Protein AF-A0A1J6W578-F1 (afdb_monomer)

pLDDT: mean 77.99, std 19.89, range [35.59, 97.44]

Organism: NCBI:txid189382

Mean predicted aligned error: 10.28 Å

Nearest PDB structures (foldseek):
  1xjg-assembly1_B  TM=2.292E-01  e=4.365E+00  Thermotoga maritima

Sequence (142 aa):
MALKETLNILNGTEMYKHFKETQFLDSKNMIPFNEAMCYGDTCEVIFSEEFNNIRAKVHHVTPAQYTDITLKPLQPLFSGEFGRIALWFDEDMFCQMNLLTILAWLDLTVVRSHSILWEIAFNLWILIAWRQKGLIPCTKES

Foldseek 3Di:
DPAFAEAEEAAADVRLVVCVVVVVDDNVRYFYQDAQQVDFDDDPDPPPPVNLCRRCVRVVHDSVVSCVRHVVSCVVVVVPSGDHYHYHFDPDPRRVSSVVSVVVNCVVPVVVPDDPPDPPPDVVVVVVVCVVVVVDDDPDDD

Secondary structure (DSSP, 8-state):
---PPEEEEESHHHHHHHHHHTT-S-GGGEEE----TTSS---SSTTSHHHHHHHHHHTTS-HHHHIIIIITTTHHHHH---SEEEEE--SSHHHHHHHHHHHHHHHHHHTTSS------SSHHHHHHHHHHTT-S------

Radius of gyration: 15.99 Å; Cα contacts (8 Å, |Δi|>4): 145; chains: 1; bounding box: 43×40×40 Å

Solvent-accessible surface area (backbone atoms only — not comparable to full-atom values): 8597 Å² total; per-residue (Å²): 130,82,81,58,48,59,40,33,40,26,62,15,61,66,53,45,50,52,34,53,76,68,57,74,53,72,61,91,36,54,28,36,50,58,74,64,66,81,56,71,86,87,61,94,52,78,84,34,73,68,33,44,52,53,50,11,55,64,71,75,45,51,56,67,54,36,39,61,65,32,51,57,52,39,45,70,69,75,69,61,82,52,64,41,79,44,81,48,62,60,90,47,72,60,33,48,41,42,49,51,49,53,52,54,49,42,56,74,64,46,72,80,62,73,88,80,78,81,71,82,78,61,63,72,59,51,53,55,54,37,55,76,66,64,78,58,83,83,79,76,86,128

Structure (mmCIF, N/CA/C/O backbone):
data_AF-A0A1J6W578-F1
#
_entry.id   AF-A0A1J6W578-F1
#
loop_
_atom_site.group_PDB
_atom_site.id
_atom_site.type_symbol
_atom_site.label_atom_id
_atom_site.label_alt_id
_atom_site.label_comp_id
_atom_site.label_asym_id
_atom_site.label_entity_id
_atom_site.label_seq_id
_atom_site.pdbx_PDB_ins_code
_atom_site.Cartn_x
_atom_site.Cartn_y
_atom_site.Cartn_z
_atom_site.occupancy
_atom_site.B_iso_or_equiv
_atom_site.auth_seq_id
_atom_site.auth_comp_id
_atom_site.auth_asym_id
_atom_site.auth_atom_id
_atom_site.pdbx_PDB_model_num
ATOM 1 N N . MET A 1 1 ? -10.272 -15.504 24.339 1.00 40.91 1 MET A N 1
ATOM 2 C CA . MET A 1 1 ? -9.710 -15.250 22.995 1.00 40.91 1 MET A CA 1
ATOM 3 C C . MET A 1 1 ? -9.524 -13.753 22.870 1.00 40.91 1 MET A C 1
ATOM 5 O O . MET A 1 1 ? -10.499 -13.044 23.077 1.00 40.91 1 MET A O 1
ATOM 9 N N . ALA A 1 2 ? -8.304 -13.273 22.625 1.00 50.41 2 ALA A N 1
ATOM 10 C CA . ALA A 1 2 ? -8.115 -11.874 22.253 1.00 50.41 2 ALA A CA 1
ATOM 11 C C . ALA A 1 2 ? -8.881 -11.624 20.944 1.00 50.41 2 ALA A C 1
ATOM 13 O O . ALA A 1 2 ? -8.836 -12.466 20.043 1.00 50.41 2 ALA A O 1
ATOM 14 N N . LEU A 1 3 ? -9.631 -10.524 20.866 1.00 54.12 3 LEU A N 1
ATOM 15 C CA . LEU A 1 3 ? -10.236 -10.081 19.612 1.00 54.12 3 LEU A CA 1
ATOM 16 C C . LEU A 1 3 ? -9.087 -9.852 18.631 1.00 54.12 3 LEU A C 1
ATOM 18 O O . LEU A 1 3 ? -8.228 -9.015 18.886 1.00 54.12 3 LEU A O 1
ATOM 22 N N . LYS A 1 4 ? -9.029 -10.636 17.552 1.00 64.19 4 LYS A N 1
ATOM 23 C CA . LYS A 1 4 ? -8.051 -10.375 16.500 1.00 64.19 4 LYS A CA 1
ATOM 24 C C . LYS A 1 4 ? -8.380 -9.015 15.877 1.00 64.19 4 LYS A C 1
ATOM 26 O O . LYS A 1 4 ? -9.528 -8.776 15.499 1.00 64.19 4 LYS A O 1
ATOM 31 N N . GLU A 1 5 ? -7.387 -8.139 15.804 1.00 81.81 5 GLU A N 1
ATOM 32 C CA . GLU A 1 5 ? -7.575 -6.756 15.369 1.00 81.81 5 GLU A CA 1
ATOM 33 C C . GLU A 1 5 ? -7.994 -6.669 13.889 1.00 81.81 5 GLU A C 1
ATOM 35 O O . GLU A 1 5 ? -7.725 -7.576 13.092 1.00 81.81 5 GLU A O 1
ATOM 40 N N . THR A 1 6 ? -8.727 -5.606 13.536 1.00 86.69 6 THR A N 1
ATOM 41 C CA . THR A 1 6 ? -9.171 -5.338 12.157 1.00 86.69 6 THR A CA 1
ATOM 42 C C . THR A 1 6 ? -8.168 -4.429 11.470 1.00 86.69 6 THR A C 1
ATOM 44 O O . THR A 1 6 ? -7.988 -3.304 11.925 1.00 86.69 6 THR A O 1
ATOM 47 N N . LEU A 1 7 ? -7.578 -4.881 10.364 1.00 90.88 7 LEU A N 1
ATOM 48 C CA . LEU A 1 7 ? -6.712 -4.069 9.512 1.00 90.88 7 LEU A CA 1
ATOM 49 C C . LEU A 1 7 ? -7.558 -3.295 8.491 1.00 90.88 7 LEU A C 1
ATOM 51 O O . LEU A 1 7 ? -8.303 -3.894 7.719 1.00 90.88 7 LEU A O 1
ATOM 55 N N . ASN A 1 8 ? -7.438 -1.972 8.473 1.00 92.38 8 ASN A N 1
ATOM 56 C CA . ASN A 1 8 ? -8.155 -1.079 7.567 1.00 92.38 8 ASN A CA 1
ATOM 57 C C . ASN A 1 8 ? -7.225 -0.658 6.428 1.00 92.38 8 ASN A C 1
ATOM 59 O O . ASN A 1 8 ? -6.251 0.058 6.654 1.00 92.38 8 ASN A O 1
ATOM 63 N N . ILE A 1 9 ? -7.529 -1.087 5.207 1.00 93.94 9 ILE A N 1
ATOM 64 C CA . ILE A 1 9 ? -6.793 -0.705 4.000 1.00 93.94 9 ILE A CA 1
ATOM 65 C C . ILE A 1 9 ? -7.544 0.441 3.335 1.00 93.94 9 ILE A C 1
ATOM 67 O O . ILE A 1 9 ? -8.722 0.292 3.013 1.00 93.94 9 ILE A O 1
ATOM 71 N N . LEU A 1 10 ? -6.869 1.569 3.152 1.00 93.94 10 LEU A N 1
ATOM 72 C CA . LEU A 1 10 ? -7.434 2.802 2.605 1.00 93.94 10 LEU A CA 1
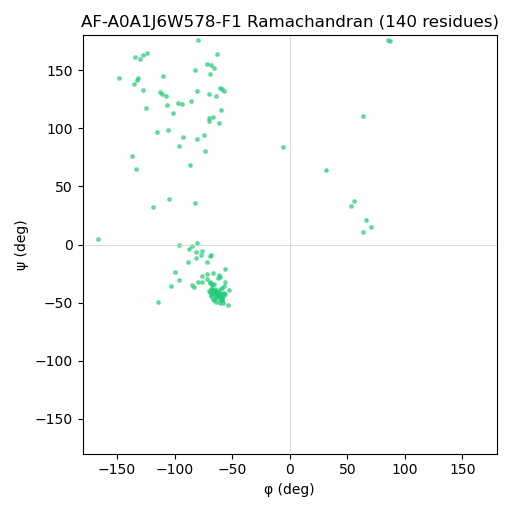ATOM 73 C C . LEU A 1 10 ? -6.873 3.063 1.207 1.00 93.94 10 LEU A C 1
ATOM 75 O O . LEU A 1 10 ? -5.694 2.791 0.969 1.00 93.94 10 LEU A O 1
ATOM 79 N N . ASN A 1 11 ? -7.669 3.628 0.299 1.00 90.12 11 ASN A N 1
ATOM 80 C CA . ASN A 1 11 ? -7.196 3.990 -1.038 1.00 90.12 11 ASN A CA 1
ATOM 81 C C . ASN A 1 11 ? -6.290 5.235 -1.008 1.00 90.12 11 ASN A C 1
ATOM 83 O O . ASN A 1 11 ? -6.705 6.360 -1.285 1.00 90.12 11 ASN A O 1
ATOM 87 N N . GLY A 1 12 ? -5.030 5.019 -0.651 1.00 90.75 12 GLY A N 1
ATOM 88 C CA . GLY A 1 12 ? -3.990 6.033 -0.667 1.00 90.75 12 GLY A CA 1
ATOM 89 C C . GLY A 1 12 ? -3.906 6.915 0.581 1.00 90.75 12 GLY A C 1
ATOM 90 O O . GLY A 1 12 ? -4.669 6.825 1.547 1.00 90.75 12 GLY A O 1
ATOM 91 N N . THR A 1 13 ? -2.894 7.779 0.564 1.00 90.88 13 THR A N 1
ATOM 92 C CA . THR A 1 13 ? -2.476 8.581 1.721 1.00 90.88 13 THR A CA 1
ATOM 93 C C . THR A 1 13 ? -3.450 9.710 2.062 1.00 90.88 13 THR A C 1
ATOM 95 O O . THR A 1 13 ? -3.570 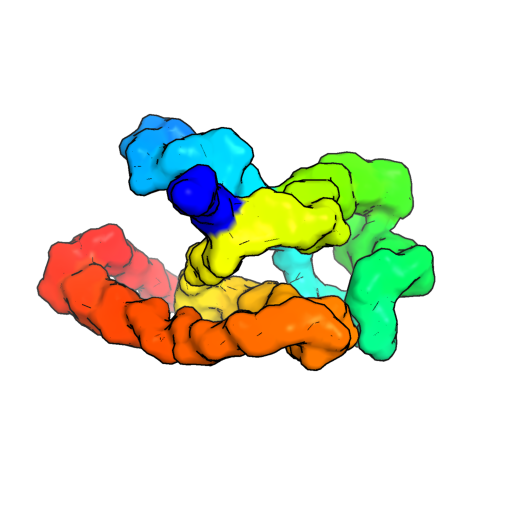10.066 3.233 1.00 90.88 13 THR A O 1
ATOM 98 N N . GLU A 1 14 ? -4.174 10.263 1.088 1.00 91.25 14 GLU A N 1
ATOM 99 C CA . GLU A 1 14 ? -5.127 11.350 1.355 1.00 91.25 14 GLU A CA 1
ATOM 100 C C . GLU A 1 14 ? -6.325 10.865 2.180 1.00 91.25 14 GLU A C 1
ATOM 102 O O . GLU A 1 14 ? -6.667 11.488 3.186 1.00 91.25 14 GLU A O 1
ATOM 107 N N . MET A 1 15 ? -6.880 9.690 1.858 1.00 90.31 15 MET A N 1
ATOM 108 C CA . MET A 1 15 ? -7.923 9.061 2.678 1.00 90.31 15 MET A CA 1
ATOM 109 C C . MET A 1 15 ? -7.410 8.746 4.090 1.00 90.31 15 MET A C 1
ATOM 111 O O . MET A 1 15 ? -8.096 9.009 5.078 1.00 90.31 15 MET A O 1
ATOM 115 N N . TYR A 1 16 ? -6.170 8.256 4.204 1.00 92.94 16 TYR A N 1
ATOM 116 C CA . TYR A 1 16 ? -5.529 8.015 5.499 1.00 92.94 16 TYR A CA 1
ATOM 117 C C . TYR A 1 16 ? -5.422 9.279 6.355 1.00 92.94 16 TYR A C 1
ATOM 119 O O . TYR A 1 16 ? -5.780 9.254 7.535 1.00 92.94 16 TYR A O 1
ATOM 127 N N . LYS A 1 17 ? -4.956 10.393 5.778 1.00 92.38 17 LYS A N 1
ATOM 128 C CA . LYS A 1 17 ? -4.8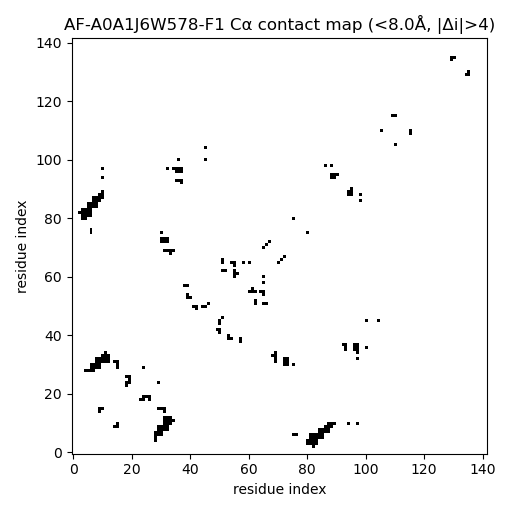83 11.683 6.481 1.00 92.38 17 LYS A CA 1
ATOM 129 C C . LYS A 1 17 ? -6.270 12.128 6.928 1.00 92.38 17 LYS A C 1
ATOM 131 O O . LYS A 1 17 ? -6.446 12.422 8.107 1.00 92.38 17 LYS A O 1
ATOM 136 N N . HIS A 1 18 ? -7.254 12.074 6.032 1.00 91.19 18 HIS A N 1
ATOM 137 C CA . HIS A 1 18 ? -8.623 12.473 6.337 1.00 91.19 18 HIS A CA 1
ATOM 138 C C . HIS A 1 18 ? -9.225 11.667 7.498 1.00 91.19 18 HIS A C 1
ATOM 140 O O . HIS A 1 18 ? -9.764 12.242 8.445 1.00 91.19 18 HIS A O 1
ATOM 146 N N . PHE A 1 19 ? -9.091 10.338 7.487 1.00 91.31 19 PHE A N 1
ATOM 147 C CA . PHE A 1 19 ? -9.617 9.479 8.558 1.00 91.31 19 PHE A CA 1
ATOM 148 C C . PHE A 1 19 ? -8.883 9.687 9.881 1.00 91.31 19 PHE A C 1
ATOM 150 O O . PHE A 1 19 ? -9.494 9.625 10.948 1.00 91.31 19 PHE A O 1
ATOM 157 N N . LYS A 1 20 ? -7.579 9.970 9.821 1.00 90.50 20 LYS A N 1
ATOM 158 C CA . LYS A 1 20 ? -6.774 10.275 11.003 1.00 90.50 20 LYS A CA 1
ATOM 159 C C . LYS A 1 20 ? -7.160 11.618 11.623 1.00 90.50 20 LYS A C 1
ATOM 161 O O . LYS A 1 20 ? -7.294 11.700 12.840 1.00 90.50 20 LYS A O 1
ATOM 166 N N . GLU A 1 21 ? -7.341 12.652 10.808 1.00 92.50 21 GLU A N 1
ATOM 167 C CA . GLU A 1 21 ? -7.722 14.002 11.246 1.00 92.50 21 GLU A CA 1
ATOM 168 C C . GLU A 1 21 ? -9.136 14.040 11.831 1.00 92.50 21 GLU A C 1
ATOM 170 O O . GLU A 1 21 ? -9.367 14.680 12.854 1.00 92.50 21 GLU A O 1
ATOM 175 N N . THR A 1 22 ? -10.069 13.313 11.216 1.00 91.25 22 THR A N 1
ATOM 176 C CA . THR A 1 22 ? -11.464 13.216 11.674 1.00 91.25 22 THR A CA 1
ATOM 177 C C . THR A 1 22 ? -11.667 12.207 12.806 1.00 91.25 22 THR A C 1
ATOM 179 O O . THR A 1 22 ? -12.762 12.129 13.357 1.00 91.25 22 THR A O 1
ATOM 182 N N . GLN A 1 23 ? -10.629 11.436 13.159 1.00 89.12 23 GLN A N 1
ATOM 183 C CA . GLN A 1 23 ? -10.693 10.318 14.109 1.00 89.12 23 GLN A CA 1
ATOM 184 C C . GLN A 1 23 ? -11.784 9.295 13.750 1.00 89.12 23 GLN A C 1
ATOM 186 O O . GLN A 1 23 ? -12.404 8.695 14.627 1.00 89.12 23 GLN A O 1
ATOM 191 N N . PHE A 1 24 ? -12.024 9.104 12.450 1.00 82.38 24 PHE A N 1
ATOM 192 C CA . PHE A 1 24 ? -13.076 8.224 11.948 1.00 82.38 24 PHE A CA 1
ATOM 193 C C . PHE A 1 24 ? -12.818 6.747 12.295 1.00 82.38 24 PHE A C 1
ATOM 195 O O . PHE A 1 24 ? -13.755 6.007 12.588 1.00 82.38 24 PHE A O 1
ATOM 202 N N . LEU A 1 25 ? -11.545 6.332 12.318 1.00 84.19 25 LEU A N 1
ATOM 203 C CA . LEU A 1 25 ? -11.091 4.997 12.724 1.00 84.19 25 LEU A CA 1
ATOM 204 C C . LEU A 1 25 ? -9.890 5.095 13.674 1.00 84.19 25 LEU A C 1
ATOM 206 O O . LEU A 1 25 ? -9.179 6.102 13.703 1.00 84.19 25 LEU A O 1
ATOM 210 N N . ASP A 1 26 ? -9.615 4.013 14.411 1.00 78.19 26 ASP A N 1
ATOM 211 C CA . ASP A 1 26 ? -8.363 3.895 15.161 1.00 78.19 26 ASP A CA 1
ATOM 212 C C . ASP A 1 26 ? -7.175 3.807 14.193 1.00 78.19 26 ASP A C 1
ATOM 214 O O . ASP A 1 26 ? -6.959 2.805 13.506 1.00 78.19 26 ASP A O 1
ATOM 218 N N . SER A 1 27 ? -6.380 4.876 14.173 1.00 74.12 27 SER A N 1
ATOM 219 C CA . SER A 1 27 ? -5.199 5.009 13.320 1.00 74.12 27 SER A CA 1
ATOM 220 C C . SER A 1 27 ? -4.153 3.912 13.472 1.00 74.12 27 SER A C 1
ATOM 222 O O . SER A 1 27 ? -3.370 3.719 12.544 1.00 74.12 27 SER A O 1
ATOM 224 N N . LYS A 1 28 ? -4.137 3.176 14.590 1.00 78.06 28 LYS A N 1
ATOM 225 C CA . LYS A 1 28 ? -3.175 2.084 14.801 1.00 78.06 28 LYS A CA 1
ATOM 226 C C . LYS A 1 28 ? -3.298 0.978 13.759 1.00 78.06 28 LYS A C 1
ATOM 228 O O . LYS A 1 28 ? -2.295 0.359 13.427 1.00 78.06 28 LYS A O 1
ATOM 233 N N . ASN A 1 29 ? -4.497 0.795 13.209 1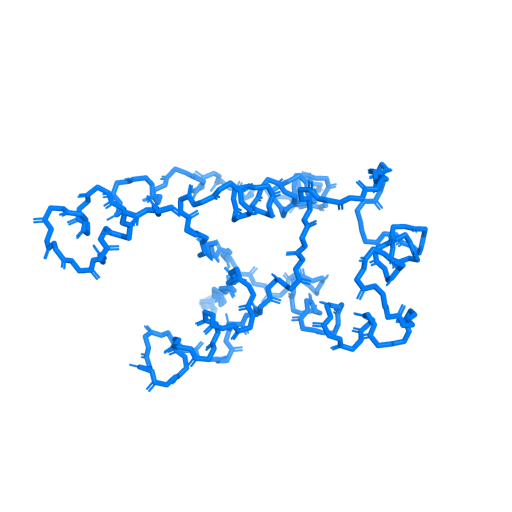.00 85.69 29 ASN A N 1
ATOM 234 C CA . ASN A 1 29 ? -4.799 -0.285 12.282 1.00 85.69 29 ASN A CA 1
ATOM 235 C C . ASN A 1 29 ? -5.226 0.229 10.908 1.00 85.69 29 ASN A C 1
ATOM 237 O O . ASN A 1 29 ? -6.068 -0.389 10.262 1.00 85.69 29 ASN A O 1
ATOM 241 N N . MET A 1 30 ? -4.688 1.369 10.469 1.00 92.56 30 MET A N 1
ATOM 242 C CA . MET A 1 30 ? -4.933 1.918 9.136 1.00 92.56 30 MET A CA 1
ATOM 243 C C . MET A 1 30 ? -3.660 1.880 8.296 1.00 92.56 30 MET A C 1
ATOM 245 O O . MET A 1 30 ? -2.616 2.358 8.736 1.00 92.56 30 MET A O 1
ATOM 249 N N . ILE A 1 31 ? -3.761 1.375 7.069 1.00 94.56 31 ILE A N 1
ATOM 250 C CA . ILE A 1 31 ? -2.670 1.394 6.094 1.00 94.56 31 ILE A CA 1
ATOM 251 C C . ILE A 1 31 ? -3.149 2.010 4.773 1.00 94.56 31 ILE A C 1
ATOM 253 O O . ILE A 1 31 ? -4.220 1.646 4.281 1.00 94.56 31 ILE A O 1
ATOM 257 N N . PRO A 1 32 ? -2.392 2.946 4.179 1.00 95.38 32 PRO A N 1
ATOM 258 C CA . PRO A 1 32 ? -2.682 3.443 2.844 1.00 95.38 32 PRO A CA 1
ATOM 259 C C . PRO A 1 32 ? -2.153 2.476 1.777 1.00 95.38 32 PRO A C 1
ATOM 261 O O . PRO A 1 32 ? -0.987 2.080 1.799 1.00 95.38 32 PRO A O 1
ATOM 264 N N . PHE A 1 33 ? -2.990 2.147 0.798 1.00 95.44 33 PHE A N 1
ATOM 265 C CA . PHE A 1 33 ? -2.588 1.483 -0.436 1.00 95.44 33 PHE A CA 1
ATOM 266 C C . PHE A 1 33 ? -2.293 2.537 -1.509 1.00 95.44 33 PHE A C 1
ATOM 268 O O . PHE A 1 33 ? -3.188 3.023 -2.197 1.00 95.44 33 PHE A O 1
ATOM 275 N N . ASN A 1 34 ? -1.026 2.946 -1.595 1.00 92.56 34 ASN A N 1
ATOM 276 C CA . ASN A 1 34 ? -0.548 4.001 -2.492 1.00 92.56 34 ASN A CA 1
ATOM 277 C C . ASN A 1 34 ? -0.200 3.440 -3.878 1.00 92.56 34 ASN A C 1
ATOM 279 O O . ASN A 1 34 ? 0.970 3.381 -4.256 1.00 92.56 34 ASN A O 1
ATOM 283 N N . GLU A 1 35 ? -1.212 3.002 -4.620 1.00 92.12 35 GLU A N 1
ATOM 284 C CA . GLU A 1 35 ? -1.033 2.453 -5.963 1.00 92.12 35 GLU A CA 1
ATOM 285 C C . GLU A 1 35 ? -1.924 3.111 -7.013 1.00 92.12 35 GLU A C 1
ATOM 287 O O . GLU A 1 35 ? -2.912 3.774 -6.705 1.00 92.12 35 GLU A O 1
ATOM 292 N N . ALA A 1 36 ? -1.548 2.908 -8.273 1.00 88.06 36 ALA A N 1
ATOM 293 C CA . ALA A 1 36 ? -2.281 3.375 -9.446 1.00 88.06 36 ALA A CA 1
ATOM 294 C C . ALA A 1 36 ? -2.385 2.241 -10.474 1.00 88.06 36 ALA A C 1
ATOM 296 O O . ALA A 1 36 ? -1.791 2.288 -11.554 1.00 88.06 36 ALA A O 1
ATOM 297 N N . MET A 1 37 ? -3.096 1.172 -10.115 1.00 88.56 37 MET A N 1
ATOM 298 C CA . MET A 1 37 ? -3.105 -0.086 -10.879 1.00 88.56 37 MET A CA 1
ATOM 299 C C . MET A 1 37 ? -3.803 -0.001 -12.241 1.00 88.56 37 MET A C 1
ATOM 301 O O . MET A 1 37 ? -3.682 -0.910 -13.054 1.00 88.56 37 MET A O 1
ATOM 305 N N . CYS A 1 38 ? -4.502 1.097 -12.523 1.00 84.88 38 CYS A N 1
ATOM 306 C CA . CYS A 1 38 ? -5.086 1.374 -13.834 1.00 84.88 38 CYS A CA 1
ATOM 307 C C . CYS A 1 38 ? -4.058 1.840 -14.887 1.00 84.88 38 CYS A C 1
ATOM 309 O O . CYS A 1 38 ? -4.438 2.079 -16.031 1.00 84.88 38 CYS A O 1
ATOM 311 N N . TYR A 1 39 ? -2.795 2.061 -14.505 1.00 86.31 39 TYR A N 1
ATOM 312 C CA . TYR A 1 39 ? -1.759 2.605 -15.381 1.00 86.31 39 TYR A CA 1
ATOM 313 C C . TYR A 1 39 ? -0.468 1.785 -15.298 1.00 86.31 39 TYR A C 1
ATOM 315 O O . TYR A 1 39 ? -0.078 1.331 -14.221 1.00 86.31 39 TYR A O 1
ATOM 323 N N . GLY A 1 40 ? 0.214 1.640 -16.436 1.00 87.19 40 GLY A N 1
ATOM 324 C CA . GLY A 1 40 ? 1.452 0.872 -16.571 1.00 87.19 40 GLY A CA 1
ATOM 325 C C . GLY A 1 40 ? 1.246 -0.615 -16.860 1.00 87.19 40 GLY A C 1
ATOM 326 O O . GLY A 1 40 ? 0.124 -1.116 -16.879 1.00 87.19 40 GLY A O 1
ATOM 327 N N . ASP A 1 41 ? 2.357 -1.310 -17.093 1.00 86.12 41 ASP A N 1
ATOM 328 C CA . ASP A 1 41 ? 2.343 -2.725 -17.458 1.00 86.12 41 ASP A CA 1
ATOM 329 C C . ASP A 1 41 ? 1.898 -3.616 -16.290 1.00 86.12 41 ASP A C 1
ATOM 331 O O . ASP A 1 41 ? 2.178 -3.350 -15.114 1.00 86.12 41 ASP A O 1
ATOM 335 N N . THR A 1 42 ? 1.212 -4.706 -16.631 1.00 80.56 42 THR A N 1
ATOM 336 C CA . THR A 1 42 ? 0.797 -5.745 -15.685 1.00 80.56 42 THR A CA 1
ATOM 337 C C . THR A 1 42 ? 1.933 -6.725 -15.411 1.00 80.56 42 THR A C 1
ATOM 339 O O . THR A 1 42 ? 2.728 -7.026 -16.297 1.00 80.56 42 THR A O 1
ATOM 342 N N . CYS A 1 43 ? 1.958 -7.301 -14.214 1.00 84.75 43 CYS A N 1
ATOM 343 C CA . CYS A 1 43 ? 2.855 -8.394 -13.848 1.00 84.75 43 CYS A CA 1
ATOM 344 C C . CYS A 1 43 ? 2.035 -9.482 -13.145 1.00 84.75 43 CYS A C 1
ATOM 346 O O . CYS A 1 43 ? 1.117 -9.165 -12.387 1.00 84.75 43 CYS A O 1
ATOM 348 N N . GLU A 1 44 ? 2.344 -10.752 -13.415 1.00 83.69 44 GLU A N 1
ATOM 349 C CA . GLU A 1 44 ? 1.570 -11.891 -12.903 1.00 83.69 44 GLU A CA 1
ATOM 350 C C . GLU A 1 44 ? 1.630 -12.004 -11.375 1.00 83.69 44 GLU A C 1
ATOM 352 O O . GLU A 1 44 ? 0.630 -12.324 -10.733 1.00 83.69 44 GLU A O 1
ATOM 357 N N . VAL A 1 45 ? 2.794 -11.729 -10.778 1.00 87.06 45 VAL A N 1
ATOM 358 C CA . VAL A 1 45 ? 3.023 -11.919 -9.341 1.00 87.06 45 VAL A CA 1
ATOM 359 C C . VAL A 1 45 ? 3.049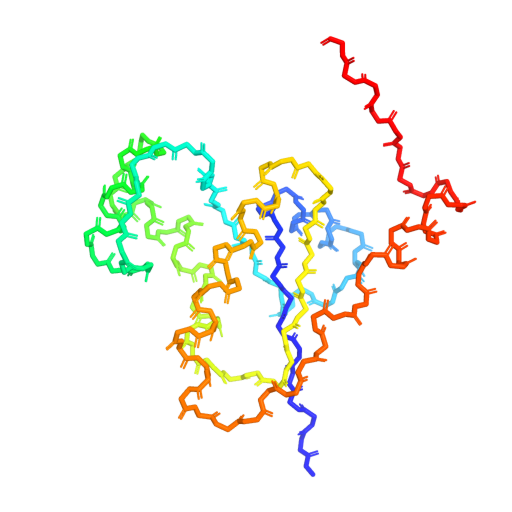 -10.571 -8.627 1.00 87.06 45 VAL A C 1
ATOM 361 O O . VAL A 1 45 ? 4.074 -9.884 -8.591 1.00 87.06 45 VAL A O 1
ATOM 364 N N . ILE A 1 46 ? 1.913 -10.208 -8.028 1.00 90.25 46 ILE A N 1
ATOM 365 C CA . ILE A 1 46 ? 1.732 -8.966 -7.263 1.00 90.25 46 ILE A CA 1
ATOM 366 C C . ILE A 1 46 ? 2.729 -8.913 -6.088 1.00 90.25 46 ILE A C 1
ATOM 368 O O . ILE A 1 46 ? 2.903 -9.893 -5.363 1.00 90.25 46 ILE A O 1
ATOM 372 N N . PHE A 1 47 ? 3.380 -7.759 -5.910 1.00 91.88 47 PHE A N 1
ATOM 373 C CA . PHE A 1 47 ? 4.440 -7.481 -4.921 1.00 91.88 47 PHE A CA 1
ATOM 374 C C . PHE A 1 47 ? 5.749 -8.284 -5.057 1.00 91.88 47 PHE A C 1
ATOM 376 O O . PHE A 1 47 ? 6.609 -8.199 -4.177 1.00 91.88 47 PHE A O 1
ATOM 383 N N . SER A 1 48 ? 5.956 -9.010 -6.161 1.00 91.88 48 SER A N 1
ATOM 384 C CA . SER A 1 48 ? 7.276 -9.562 -6.506 1.00 91.88 48 SER A CA 1
ATOM 385 C C . SER A 1 48 ? 8.318 -8.461 -6.752 1.00 91.88 48 SER A C 1
ATOM 387 O O . SER A 1 48 ? 7.977 -7.302 -6.978 1.00 91.88 48 SER A O 1
ATOM 389 N N . GLU A 1 49 ? 9.608 -8.809 -6.748 1.00 94.31 49 GLU A N 1
ATOM 390 C CA . GLU A 1 49 ? 10.674 -7.856 -7.092 1.00 94.31 49 GLU A CA 1
ATOM 391 C C . GLU A 1 49 ? 10.474 -7.255 -8.494 1.00 94.31 49 GLU A C 1
ATOM 393 O O . GLU A 1 49 ? 10.610 -6.046 -8.680 1.00 94.31 49 GLU A O 1
ATOM 398 N N .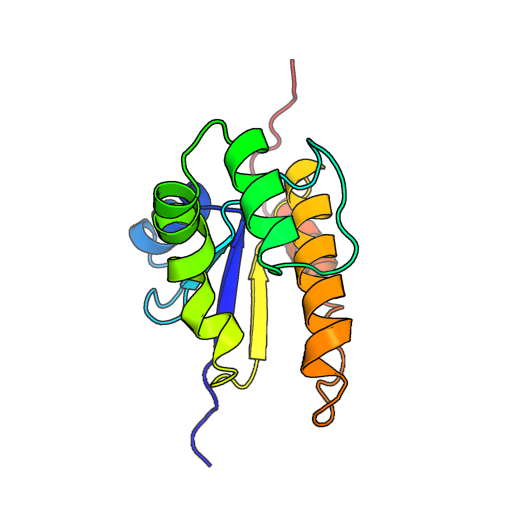 GLU A 1 50 ? 10.083 -8.083 -9.467 1.00 94.19 50 GLU A N 1
ATOM 399 C CA . GLU A 1 50 ? 9.757 -7.638 -10.822 1.00 94.19 50 GLU A CA 1
ATOM 400 C C . GLU A 1 50 ? 8.588 -6.649 -10.821 1.00 94.19 50 GLU A C 1
ATOM 402 O O . GLU A 1 50 ? 8.721 -5.546 -11.357 1.00 94.19 50 GLU A O 1
ATOM 407 N N . PHE A 1 51 ? 7.485 -6.999 -10.150 1.00 94.00 51 PHE A N 1
ATOM 408 C CA . PHE A 1 51 ? 6.337 -6.112 -9.975 1.00 94.00 51 PHE A CA 1
ATOM 409 C C . PHE A 1 51 ? 6.776 -4.772 -9.381 1.00 94.00 51 PHE A C 1
ATOM 411 O O . PHE A 1 51 ? 6.522 -3.725 -9.968 1.00 94.00 51 PHE A O 1
ATOM 418 N N . ASN A 1 52 ? 7.505 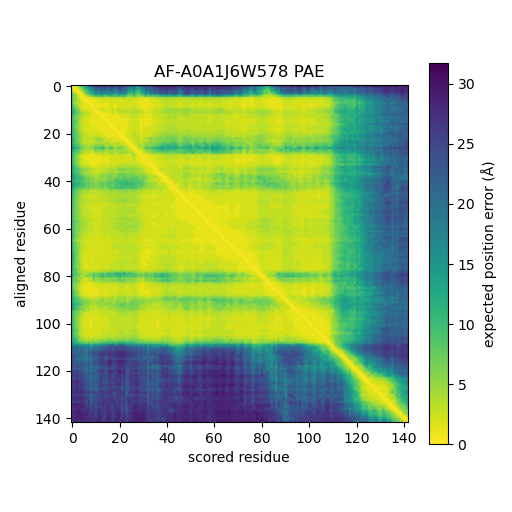-4.789 -8.265 1.00 95.06 52 ASN A N 1
ATOM 419 C CA . ASN A 1 52 ? 7.935 -3.580 -7.562 1.00 95.06 52 ASN A CA 1
ATOM 420 C C . ASN A 1 52 ? 8.823 -2.687 -8.443 1.00 95.06 52 ASN A C 1
ATOM 422 O O . ASN A 1 52 ? 8.680 -1.465 -8.429 1.00 95.06 52 ASN A O 1
ATOM 426 N N . ASN A 1 53 ? 9.696 -3.283 -9.258 1.00 95.19 53 ASN A N 1
ATOM 427 C CA . ASN A 1 53 ? 10.531 -2.549 -10.207 1.00 95.19 53 ASN A CA 1
ATOM 428 C C . ASN A 1 53 ? 9.721 -1.929 -11.355 1.00 95.19 53 ASN A C 1
ATOM 430 O O . ASN A 1 53 ? 10.020 -0.807 -11.773 1.00 95.19 53 ASN A O 1
ATOM 434 N N . ILE A 1 54 ? 8.702 -2.625 -11.867 1.00 94.50 54 ILE A N 1
ATOM 435 C CA . ILE A 1 54 ? 7.772 -2.078 -12.868 1.00 94.50 54 ILE A CA 1
ATOM 436 C C . ILE A 1 54 ? 6.992 -0.911 -12.256 1.00 94.50 54 ILE A C 1
ATOM 438 O O . ILE A 1 54 ? 6.974 0.183 -12.822 1.00 94.50 54 ILE A O 1
ATOM 442 N N . ARG A 1 55 ? 6.410 -1.103 -11.067 1.00 95.50 55 ARG A N 1
ATOM 443 C CA . ARG A 1 55 ? 5.604 -0.080 -10.389 1.00 95.50 55 ARG A CA 1
ATOM 444 C C . ARG A 1 55 ? 6.419 1.157 -10.015 1.00 95.50 55 ARG A C 1
ATOM 446 O O . ARG A 1 55 ? 5.954 2.270 -10.242 1.00 95.50 55 ARG A O 1
ATOM 453 N N . ALA A 1 56 ? 7.658 1.002 -9.549 1.00 96.06 56 ALA A N 1
ATOM 454 C CA . ALA A 1 56 ? 8.545 2.137 -9.281 1.00 96.06 56 ALA A CA 1
ATOM 455 C C . ALA A 1 56 ? 8.742 3.024 -10.527 1.00 96.06 56 ALA A C 1
ATOM 457 O O . ALA A 1 56 ? 8.650 4.249 -10.438 1.00 96.06 56 ALA A O 1
ATOM 458 N N . LYS A 1 57 ? 8.928 2.411 -11.707 1.00 95.38 57 LYS A N 1
ATOM 459 C CA . LYS A 1 57 ? 9.041 3.141 -12.983 1.00 95.38 57 LYS A CA 1
ATOM 460 C C . LYS A 1 57 ? 7.744 3.851 -13.359 1.00 95.38 57 LYS A C 1
ATOM 462 O O . LYS A 1 57 ? 7.805 4.989 -13.814 1.00 95.38 57 LYS A O 1
ATOM 467 N N . VAL A 1 58 ? 6.601 3.195 -13.154 1.00 94.25 58 VAL A N 1
ATOM 468 C CA . VAL A 1 58 ? 5.267 3.764 -13.404 1.00 94.25 58 VAL A CA 1
ATOM 469 C C . VAL A 1 58 ? 5.032 5.024 -12.573 1.00 94.25 58 VAL A C 1
ATOM 471 O O . VAL A 1 58 ? 4.550 6.023 -13.098 1.00 94.25 58 VAL A O 1
ATOM 474 N N . HIS A 1 59 ? 5.435 5.005 -11.304 1.00 93.81 59 HIS A N 1
ATOM 475 C CA . HIS A 1 59 ? 5.335 6.156 -10.402 1.00 93.81 59 HIS A CA 1
ATOM 476 C C . HIS A 1 59 ? 6.462 7.184 -10.590 1.00 93.81 59 HIS A C 1
ATOM 478 O O . HIS A 1 59 ? 6.503 8.181 -9.875 1.00 93.81 59 HIS A O 1
ATOM 484 N N . HIS A 1 60 ? 7.380 6.964 -11.538 1.00 95.69 60 HIS A N 1
ATOM 485 C CA . HIS A 1 60 ? 8.554 7.809 -11.781 1.00 95.69 60 HIS A CA 1
ATOM 486 C C . HIS A 1 60 ? 9.446 8.006 -10.541 1.00 95.69 60 HIS A C 1
ATOM 488 O O . HIS A 1 60 ? 10.020 9.076 -10.329 1.00 95.69 60 HIS A O 1
ATOM 494 N N . VAL A 1 61 ? 9.593 6.955 -9.732 1.00 96.31 61 VAL A N 1
ATOM 495 C CA . VAL A 1 61 ? 10.421 6.940 -8.519 1.00 96.31 61 VAL A CA 1
ATOM 496 C C . VAL A 1 61 ? 11.454 5.815 -8.558 1.00 96.31 61 VAL A C 1
ATOM 498 O O . VAL A 1 61 ? 11.383 4.877 -9.353 1.00 96.31 61 VAL A O 1
ATOM 501 N N . THR A 1 62 ? 12.446 5.889 -7.676 1.00 97.44 62 THR A N 1
ATOM 502 C CA . THR A 1 62 ? 13.389 4.782 -7.473 1.00 97.44 62 THR A CA 1
ATOM 503 C C . THR A 1 62 ? 12.721 3.602 -6.751 1.00 97.44 62 THR A C 1
ATOM 505 O O . THR A 1 62 ? 11.787 3.814 -5.973 1.00 97.44 62 THR A O 1
ATOM 508 N N . PRO A 1 63 ? 13.224 2.361 -6.903 1.00 96.25 63 PRO A N 1
ATOM 509 C CA . PRO A 1 63 ? 12.720 1.213 -6.143 1.00 96.25 63 PRO A CA 1
ATOM 510 C C . PRO A 1 63 ? 12.777 1.403 -4.618 1.00 96.25 63 PRO A C 1
ATOM 512 O O . PRO A 1 63 ? 11.898 0.933 -3.898 1.00 96.25 63 PRO A O 1
ATOM 515 N N . ALA A 1 64 ? 13.778 2.137 -4.116 1.00 97.00 64 ALA A N 1
ATOM 516 C CA . ALA A 1 64 ? 13.890 2.470 -2.696 1.00 97.00 64 ALA A CA 1
ATOM 517 C C . ALA A 1 64 ? 12.757 3.405 -2.239 1.00 97.00 64 ALA A C 1
ATOM 519 O O . ALA A 1 64 ? 12.087 3.123 -1.250 1.00 97.00 64 ALA A O 1
ATOM 520 N N . GLN A 1 65 ? 12.480 4.469 -2.999 1.00 97.25 65 GLN A N 1
ATOM 521 C CA . GLN A 1 65 ? 11.354 5.367 -2.718 1.00 97.25 65 GLN A CA 1
ATOM 522 C C . GLN A 1 65 ? 10.011 4.644 -2.824 1.00 97.25 65 GLN A C 1
ATOM 524 O O . GLN A 1 65 ? 9.152 4.828 -1.969 1.00 97.25 65 GLN A O 1
ATOM 529 N N . TYR A 1 66 ? 9.838 3.790 -3.834 1.00 96.94 66 TYR A N 1
ATOM 530 C CA . TYR A 1 66 ? 8.646 2.956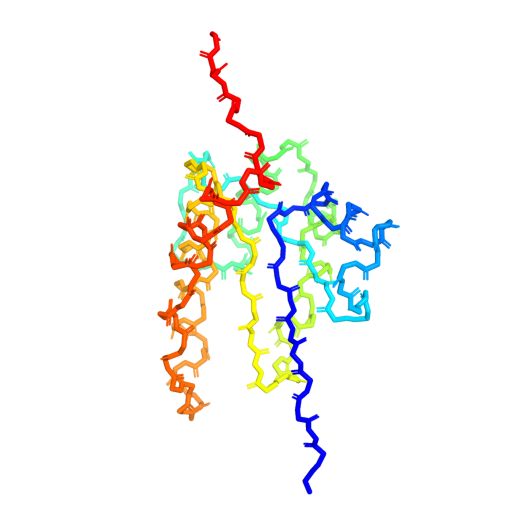 -3.967 1.00 96.94 66 TYR A CA 1
ATOM 531 C C . TYR A 1 66 ? 8.466 2.028 -2.757 1.00 96.94 66 TYR A C 1
ATOM 533 O O . TYR A 1 66 ? 7.375 1.912 -2.200 1.00 96.94 66 TYR A O 1
ATOM 541 N N . THR A 1 67 ? 9.558 1.423 -2.285 1.00 96.06 67 THR A N 1
ATOM 542 C CA . THR A 1 67 ? 9.544 0.616 -1.062 1.00 96.06 67 THR A CA 1
ATOM 543 C C . THR A 1 67 ? 9.082 1.442 0.135 1.00 96.06 67 THR A C 1
ATOM 545 O O . THR A 1 67 ? 8.242 0.982 0.904 1.00 96.06 67 THR A O 1
ATOM 548 N N . ASP A 1 68 ? 9.577 2.669 0.280 1.00 96.00 68 ASP A N 1
ATOM 549 C CA . ASP A 1 68 ? 9.233 3.541 1.403 1.00 96.00 68 ASP A CA 1
ATOM 550 C C . ASP A 1 68 ? 7.784 4.036 1.372 1.00 96.00 68 ASP A C 1
ATOM 552 O O . ASP A 1 68 ? 7.129 4.082 2.414 1.00 96.00 68 ASP A O 1
ATOM 556 N N . ILE A 1 69 ? 7.283 4.393 0.190 1.00 94.12 69 ILE A N 1
ATOM 557 C CA . ILE A 1 69 ? 5.965 5.014 0.007 1.00 94.12 69 ILE A CA 1
ATOM 558 C C . ILE A 1 69 ? 4.850 3.966 -0.073 1.00 94.12 69 ILE A C 1
ATOM 560 O O . ILE A 1 69 ? 3.745 4.216 0.415 1.00 94.12 69 ILE A O 1
ATOM 564 N N . THR A 1 70 ? 5.125 2.805 -0.668 1.00 94.38 70 THR A N 1
ATOM 565 C CA . THR A 1 70 ? 4.102 1.803 -0.994 1.00 94.38 70 THR A CA 1
ATOM 566 C C . THR A 1 70 ? 4.283 0.516 -0.196 1.00 94.38 70 THR A C 1
ATOM 568 O O . THR A 1 70 ? 3.333 0.063 0.431 1.00 94.38 70 THR A O 1
ATOM 571 N N . LEU A 1 71 ? 5.483 -0.071 -0.135 1.00 95.25 71 LEU A N 1
ATOM 572 C CA . LEU A 1 71 ? 5.655 -1.405 0.473 1.00 95.25 71 LEU A CA 1
ATOM 573 C C . LEU A 1 71 ? 5.787 -1.391 2.001 1.00 95.25 71 LEU A C 1
ATOM 575 O O . LEU A 1 71 ? 5.295 -2.301 2.672 1.00 95.25 71 LEU A O 1
ATOM 579 N N . LYS A 1 72 ? 6.455 -0.385 2.574 1.00 95.06 72 LYS A N 1
ATOM 580 C CA . LYS A 1 72 ? 6.608 -0.247 4.031 1.00 95.06 72 LYS A CA 1
ATOM 581 C C . LYS A 1 72 ? 5.264 -0.045 4.741 1.00 95.06 72 LYS A C 1
ATOM 583 O O . LYS A 1 72 ? 5.039 -0.725 5.741 1.00 95.06 72 LYS A O 1
ATOM 588 N N . PRO A 1 73 ? 4.340 0.799 4.245 1.00 94.38 73 PRO A N 1
ATOM 589 C CA . PRO A 1 73 ? 3.009 0.908 4.842 1.00 94.38 73 PRO A CA 1
ATOM 590 C C . PRO A 1 73 ? 2.199 -0.392 4.794 1.00 94.38 73 PRO A C 1
ATOM 592 O O . PRO A 1 73 ? 1.360 -0.606 5.661 1.00 94.38 73 PRO A O 1
ATOM 595 N N . LEU A 1 74 ? 2.466 -1.275 3.826 1.00 93.44 74 LEU A N 1
ATOM 596 C CA . LEU A 1 74 ? 1.768 -2.555 3.671 1.00 93.44 74 LEU A CA 1
ATOM 597 C C . LEU A 1 74 ? 2.352 -3.695 4.519 1.00 93.44 74 LEU A C 1
ATOM 599 O O . LEU A 1 74 ? 1.791 -4.785 4.522 1.00 93.44 74 LEU A O 1
ATOM 603 N N . GLN A 1 75 ? 3.425 -3.481 5.287 1.00 92.00 75 GLN A N 1
ATOM 604 C CA . GLN A 1 75 ? 3.997 -4.538 6.139 1.00 92.00 75 GLN A CA 1
ATOM 605 C C . GLN A 1 75 ? 2.978 -5.218 7.078 1.00 92.00 75 GLN A C 1
ATOM 607 O O . GLN A 1 75 ? 3.026 -6.445 7.178 1.00 92.00 75 GLN A O 1
ATOM 612 N N . PRO A 1 76 ? 2.013 -4.504 7.700 1.00 89.31 76 PRO A N 1
ATOM 613 C CA . PRO A 1 76 ? 0.971 -5.145 8.505 1.00 89.31 76 PRO A CA 1
ATOM 614 C C . PRO A 1 76 ? 0.063 -6.091 7.707 1.00 89.31 76 PRO A C 1
ATOM 616 O O . PRO A 1 76 ? -0.457 -7.052 8.264 1.00 89.31 76 PRO A O 1
ATOM 619 N N . LEU A 1 77 ? -0.125 -5.843 6.405 1.00 89.50 77 LEU A N 1
ATOM 620 C CA . LEU A 1 77 ? -0.866 -6.741 5.517 1.00 89.50 77 LEU A CA 1
ATOM 621 C C . LEU A 1 77 ? -0.082 -8.038 5.273 1.00 89.50 77 LEU A C 1
ATOM 623 O O . LEU A 1 77 ? -0.663 -9.121 5.268 1.00 89.50 77 LEU A O 1
ATOM 627 N N . PHE A 1 78 ? 1.237 -7.930 5.102 1.00 89.00 78 PHE A N 1
ATOM 628 C CA . PHE A 1 78 ? 2.111 -9.069 4.821 1.00 89.00 78 PHE A CA 1
ATOM 629 C C . PHE A 1 78 ? 2.398 -9.941 6.048 1.00 89.00 78 PHE A C 1
ATOM 631 O O . PHE A 1 78 ? 2.643 -11.134 5.886 1.00 89.00 78 PHE A O 1
ATOM 638 N N . SER A 1 79 ? 2.350 -9.384 7.264 1.00 85.00 79 SER A N 1
ATOM 639 C CA . SER A 1 79 ? 2.560 -10.162 8.493 1.00 85.00 79 SER A CA 1
ATOM 640 C C . SER A 1 79 ? 1.393 -11.102 8.820 1.00 85.00 79 SER A C 1
ATOM 642 O O . SER A 1 79 ? 1.595 -12.119 9.480 1.00 85.00 79 SER A O 1
ATOM 644 N N . GLY A 1 80 ? 0.176 -10.794 8.353 1.00 76.06 80 GLY A N 1
ATOM 645 C CA . GLY A 1 80 ? -1.009 -11.631 8.573 1.00 76.06 80 GLY A CA 1
ATOM 646 C C . GLY A 1 80 ? -1.520 -11.646 10.021 1.00 76.06 80 GLY A C 1
ATOM 647 O O . GLY A 1 80 ? -2.319 -12.509 10.387 1.00 76.06 80 GLY A O 1
ATOM 648 N N . GLU A 1 81 ? -1.083 -10.707 10.862 1.00 75.56 81 GLU A N 1
ATOM 649 C CA . GLU A 1 81 ? -1.403 -10.655 12.298 1.00 75.56 81 GLU A CA 1
ATOM 650 C C . GLU A 1 81 ? -2.771 -10.004 12.599 1.00 75.56 81 GLU A C 1
ATOM 652 O O . GLU A 1 81 ? -2.950 -9.317 13.601 1.00 75.56 81 GLU A O 1
ATOM 657 N N . PHE A 1 82 ? -3.772 -10.220 11.743 1.00 79.94 82 PHE A N 1
ATOM 658 C CA . PHE A 1 82 ? -5.111 -9.633 11.869 1.00 79.94 82 PHE A CA 1
ATOM 659 C C . PHE A 1 82 ? -6.214 -10.691 11.748 1.00 79.94 82 PHE A C 1
ATOM 661 O O . PHE A 1 82 ? -6.021 -11.808 11.262 1.00 79.94 82 PHE A O 1
ATOM 668 N N . GLY A 1 83 ? -7.400 -10.363 12.255 1.00 79.25 83 GLY A N 1
ATOM 669 C CA . GLY A 1 83 ? -8.572 -11.250 12.211 1.00 79.25 83 GLY A CA 1
ATOM 670 C C . GLY A 1 83 ? -9.554 -10.917 11.116 1.00 79.25 83 GLY A C 1
ATOM 671 O O . GLY A 1 83 ? -10.340 -11.770 10.713 1.00 79.25 83 GLY A O 1
ATOM 672 N N . ARG A 1 84 ? -9.525 -9.663 10.676 1.00 84.31 84 ARG A N 1
ATOM 673 C CA . ARG A 1 84 ? -10.441 -9.088 9.703 1.00 84.31 84 ARG A CA 1
ATOM 674 C C . ARG A 1 84 ? -9.682 -8.037 8.904 1.00 84.31 84 ARG A C 1
ATOM 676 O O . ARG A 1 84 ? -8.862 -7.313 9.465 1.00 84.31 84 ARG A O 1
ATOM 683 N N . ILE A 1 85 ? -9.990 -7.949 7.617 1.00 88.81 85 ILE A N 1
ATOM 684 C CA . ILE A 1 85 ? -9.565 -6.849 6.754 1.00 88.81 85 ILE A CA 1
ATOM 685 C C . ILE A 1 85 ? -10.813 -6.042 6.405 1.00 88.81 85 ILE A C 1
ATOM 687 O O . ILE A 1 85 ? -11.813 -6.614 5.975 1.00 88.81 85 ILE A O 1
ATOM 691 N N . ALA A 1 86 ? -10.757 -4.730 6.596 1.00 89.88 86 ALA A N 1
ATOM 692 C CA . ALA A 1 86 ? -11.743 -3.783 6.093 1.00 89.88 86 ALA A CA 1
ATOM 693 C C . ALA A 1 86 ? -11.126 -2.997 4.929 1.00 89.88 86 ALA A C 1
ATOM 695 O O . ALA A 1 86 ? -10.029 -2.454 5.056 1.00 89.88 86 ALA A O 1
ATOM 696 N N . LEU A 1 87 ? -11.821 -2.957 3.792 1.00 91.44 87 LEU A N 1
ATOM 697 C CA . LEU A 1 87 ? -11.368 -2.295 2.567 1.00 91.44 87 LEU A CA 1
ATOM 698 C C . LEU A 1 87 ? -12.165 -1.002 2.373 1.00 91.44 87 LEU A C 1
ATOM 700 O O . LEU A 1 87 ? -13.390 -1.051 2.244 1.00 91.44 87 LEU A O 1
ATOM 704 N N . TRP A 1 88 ? -11.472 0.131 2.339 1.00 92.25 88 TRP A N 1
ATOM 705 C CA . TRP A 1 88 ? -12.047 1.466 2.189 1.00 92.25 88 TRP A CA 1
ATOM 706 C C . TRP A 1 88 ? -11.570 2.069 0.865 1.00 92.25 88 TRP A C 1
ATOM 708 O O . TRP A 1 88 ? -10.454 2.577 0.752 1.00 92.25 88 TRP A O 1
ATOM 718 N N . PHE A 1 89 ? -12.415 1.941 -0.154 1.00 89.94 89 PHE A N 1
ATOM 719 C CA . PHE A 1 89 ? -12.166 2.379 -1.525 1.00 89.94 89 PHE A CA 1
ATOM 720 C C . PHE A 1 89 ? -13.421 3.086 -2.033 1.00 89.94 89 PHE A C 1
ATOM 722 O O . PHE A 1 89 ? -14.529 2.608 -1.781 1.00 89.94 89 PHE A O 1
ATOM 729 N N . ASP A 1 90 ? -13.244 4.201 -2.738 1.00 83.56 90 ASP A N 1
ATOM 730 C CA . ASP A 1 90 ? -14.354 4.949 -3.326 1.00 83.56 90 ASP A CA 1
ATOM 731 C C . ASP A 1 90 ? -14.838 4.303 -4.637 1.00 83.56 90 ASP A C 1
ATOM 733 O O . ASP A 1 90 ? -14.301 3.304 -5.121 1.00 83.56 90 ASP A O 1
ATOM 737 N N . GLU A 1 91 ? -15.902 4.858 -5.215 1.00 78.94 91 GLU A N 1
ATOM 738 C CA . GLU A 1 91 ? -16.559 4.323 -6.416 1.00 78.94 91 GLU A CA 1
ATOM 739 C C . GLU A 1 91 ? -15.807 4.623 -7.723 1.00 78.94 91 GLU A C 1
ATOM 741 O O . GLU A 1 91 ? -16.178 4.094 -8.772 1.00 78.94 91 GLU A O 1
ATOM 746 N N . ASP A 1 92 ? -14.768 5.462 -7.690 1.00 81.00 92 ASP A N 1
ATOM 747 C CA . ASP A 1 92 ? -14.038 5.830 -8.901 1.00 81.00 92 ASP A CA 1
ATOM 748 C C . ASP A 1 92 ? -13.240 4.650 -9.492 1.00 81.00 92 ASP A C 1
ATOM 750 O O . ASP A 1 92 ? -12.853 3.695 -8.814 1.00 81.00 92 ASP A O 1
ATOM 754 N N . MET A 1 93 ? -12.990 4.710 -10.801 1.00 79.56 93 MET A N 1
ATOM 755 C CA . MET A 1 93 ? -12.313 3.638 -11.539 1.00 79.56 93 MET A CA 1
ATOM 756 C C . MET A 1 93 ? -10.922 3.309 -10.967 1.00 79.56 93 MET A C 1
ATOM 758 O O . MET A 1 93 ? -10.517 2.144 -10.963 1.00 79.56 93 MET A O 1
ATOM 762 N N . PHE A 1 94 ? -10.192 4.315 -10.481 1.00 83.12 94 PHE A N 1
ATOM 763 C CA . PHE A 1 94 ? -8.851 4.145 -9.922 1.00 83.12 94 PHE A CA 1
ATOM 764 C C . PHE A 1 94 ? -8.908 3.304 -8.639 1.00 83.12 94 PHE A C 1
ATOM 766 O O . PHE A 1 94 ? -8.189 2.308 -8.507 1.00 83.12 94 PHE A O 1
ATOM 773 N N . CYS A 1 95 ? -9.831 3.650 -7.742 1.00 81.94 95 CYS A N 1
ATOM 774 C CA . CYS A 1 95 ? -10.142 2.935 -6.513 1.00 81.94 95 CYS A CA 1
ATOM 775 C C . CYS A 1 95 ? -10.556 1.490 -6.794 1.00 81.94 95 CYS A C 1
ATOM 777 O O . CYS A 1 95 ? -10.066 0.576 -6.132 1.00 81.94 95 CYS A O 1
ATOM 779 N N . GLN A 1 96 ? -11.413 1.259 -7.793 1.00 87.00 96 GLN A N 1
ATOM 780 C CA . GLN A 1 96 ? -11.895 -0.088 -8.114 1.00 87.00 96 GLN A CA 1
ATOM 781 C C . GLN A 1 96 ? -10.768 -1.008 -8.611 1.00 87.00 96 GLN A C 1
ATOM 783 O O . GLN A 1 96 ? -10.694 -2.165 -8.198 1.00 87.00 96 GLN A O 1
ATOM 788 N N . MET A 1 97 ? -9.839 -0.510 -9.433 1.00 89.38 97 MET A N 1
ATOM 789 C CA . MET A 1 97 ? -8.689 -1.310 -9.888 1.00 89.38 97 MET A CA 1
ATOM 790 C C . MET A 1 97 ? -7.717 -1.639 -8.750 1.00 89.38 97 MET A C 1
ATOM 792 O O . MET A 1 97 ? -7.190 -2.754 -8.663 1.00 89.38 97 MET A O 1
ATOM 796 N N . ASN A 1 98 ? -7.508 -0.690 -7.842 1.00 90.69 98 ASN A N 1
ATOM 797 C CA . ASN A 1 98 ? -6.705 -0.905 -6.646 1.00 90.69 98 ASN A CA 1
ATOM 798 C C . ASN A 1 98 ? -7.355 -1.926 -5.695 1.00 90.69 98 ASN A C 1
ATOM 800 O O . ASN A 1 98 ? -6.677 -2.831 -5.204 1.00 90.69 98 ASN A O 1
ATOM 804 N N . LEU A 1 99 ? -8.674 -1.834 -5.502 1.00 90.38 99 LEU A N 1
ATOM 805 C CA . LEU A 1 99 ? -9.461 -2.801 -4.741 1.00 90.38 99 LEU A CA 1
ATOM 806 C C . LEU A 1 99 ? -9.317 -4.211 -5.327 1.00 90.38 99 LEU A C 1
ATOM 808 O O . LEU A 1 99 ? -8.986 -5.146 -4.598 1.00 90.38 99 LEU A O 1
ATOM 812 N N . LEU A 1 100 ? -9.508 -4.365 -6.642 1.00 89.81 100 LEU A N 1
ATOM 813 C CA . LEU A 1 100 ? -9.352 -5.651 -7.329 1.00 89.81 100 LEU A CA 1
ATOM 814 C C . LEU A 1 100 ? -7.944 -6.231 -7.160 1.00 89.81 100 LEU A C 1
ATOM 816 O O . LEU A 1 100 ? -7.802 -7.436 -6.978 1.00 89.81 100 LEU A O 1
ATOM 820 N N . THR A 1 101 ? -6.914 -5.385 -7.164 1.00 90.31 101 THR A N 1
ATOM 821 C CA . THR A 1 101 ? -5.522 -5.817 -6.969 1.00 90.31 101 THR A CA 1
ATOM 822 C C . THR A 1 101 ? -5.304 -6.401 -5.575 1.00 90.31 101 THR A C 1
ATOM 824 O O . THR A 1 101 ? -4.731 -7.483 -5.444 1.00 90.31 101 THR A O 1
ATOM 827 N N . ILE A 1 102 ? -5.800 -5.730 -4.530 1.00 90.94 102 ILE A N 1
ATOM 828 C CA . ILE A 1 102 ? -5.729 -6.248 -3.157 1.00 90.94 102 ILE A CA 1
ATOM 829 C C . ILE A 1 102 ? -6.529 -7.544 -3.024 1.00 90.94 102 ILE A C 1
ATOM 831 O O . ILE A 1 102 ? -6.035 -8.499 -2.429 1.00 90.94 102 ILE A O 1
ATOM 835 N N . LEU A 1 103 ? -7.728 -7.615 -3.606 1.00 89.12 103 LEU A N 1
ATOM 836 C CA . LEU A 1 103 ? -8.548 -8.827 -3.579 1.00 89.12 103 LEU A CA 1
ATOM 837 C C . LEU A 1 103 ? -7.863 -10.007 -4.280 1.00 89.12 103 LEU A C 1
ATOM 839 O O . LEU A 1 103 ? -7.833 -11.099 -3.720 1.00 89.12 103 LEU A O 1
ATOM 843 N N . ALA A 1 104 ? -7.269 -9.789 -5.453 1.00 86.06 104 ALA A N 1
ATOM 844 C CA . ALA A 1 104 ? -6.528 -10.818 -6.179 1.00 86.06 104 ALA A CA 1
ATOM 845 C C . ALA A 1 104 ? -5.300 -11.295 -5.392 1.00 86.06 104 ALA A C 1
ATOM 847 O O . ALA A 1 104 ? -5.037 -12.494 -5.304 1.00 86.06 104 ALA A O 1
ATOM 848 N N . TRP A 1 105 ? -4.564 -10.371 -4.769 1.00 88.19 105 TRP A N 1
ATOM 849 C CA . TRP A 1 105 ? -3.432 -10.738 -3.924 1.00 88.19 105 TRP A CA 1
ATOM 850 C C . TRP A 1 105 ? -3.872 -11.540 -2.691 1.00 88.19 105 TRP A C 1
ATOM 852 O O . TRP A 1 105 ? -3.246 -12.550 -2.363 1.00 88.19 105 TRP A O 1
ATOM 862 N N . LEU A 1 106 ? -4.965 -11.139 -2.031 1.00 85.81 106 LEU A N 1
ATOM 863 C CA . LEU A 1 106 ? -5.539 -11.870 -0.898 1.00 85.81 106 LEU A CA 1
ATOM 864 C C . LEU A 1 106 ? -6.002 -13.271 -1.309 1.00 85.81 106 LEU A C 1
ATOM 866 O O . LEU A 1 106 ? -5.723 -14.228 -0.595 1.00 85.81 106 LEU A O 1
ATOM 870 N N . ASP A 1 107 ? -6.645 -13.421 -2.465 1.00 83.12 107 ASP A N 1
ATOM 871 C CA . ASP A 1 107 ? -7.058 -14.729 -2.982 1.00 83.12 107 ASP A CA 1
ATOM 872 C C . ASP A 1 107 ? -5.851 -15.670 -3.163 1.00 83.12 107 ASP A C 1
ATOM 874 O O . ASP A 1 107 ? -5.843 -16.798 -2.669 1.00 83.12 107 ASP A O 1
ATOM 878 N N . LEU A 1 108 ? -4.760 -15.174 -3.751 1.00 78.00 108 LEU A N 1
ATOM 879 C CA . LEU A 1 108 ? -3.543 -15.962 -3.981 1.00 78.00 108 LEU A CA 1
ATOM 880 C C . LEU A 1 108 ? -2.780 -16.328 -2.695 1.00 78.00 108 LEU A C 1
ATOM 882 O O . LEU A 1 108 ? -2.135 -17.382 -2.636 1.00 78.00 108 LEU A O 1
ATOM 886 N N . THR A 1 109 ? -2.812 -15.462 -1.679 1.00 74.62 109 THR A N 1
ATOM 887 C CA . THR A 1 109 ? -1.961 -15.580 -0.478 1.00 74.62 109 THR A CA 1
ATOM 888 C C . THR A 1 109 ? -2.688 -16.118 0.749 1.00 74.62 109 THR A C 1
ATOM 890 O O . THR A 1 109 ? -2.108 -16.882 1.522 1.00 74.62 109 THR A O 1
ATOM 893 N N . VAL A 1 110 ? -3.960 -15.770 0.924 1.00 61.66 110 VAL A N 1
ATOM 894 C CA . VAL A 1 110 ? -4.736 -16.048 2.138 1.00 61.66 110 VAL A CA 1
ATOM 895 C C . VAL A 1 110 ? -5.581 -17.317 2.004 1.00 61.66 110 VAL A C 1
ATOM 897 O O . VAL A 1 110 ? -5.736 -18.054 2.979 1.00 61.66 110 VAL A O 1
ATOM 900 N N . VAL A 1 111 ? -6.043 -17.671 0.799 1.00 51.84 111 VAL A N 1
ATOM 901 C CA . VAL A 1 111 ? -6.868 -18.880 0.570 1.00 51.84 111 VAL A CA 1
ATOM 902 C C . VAL A 1 111 ? -6.087 -20.189 0.782 1.00 51.84 111 VAL A C 1
ATOM 904 O O . VAL A 1 111 ? -6.677 -21.261 0.903 1.00 51.84 111 VAL A O 1
ATOM 907 N N . ARG A 1 112 ? -4.761 -20.133 0.962 1.00 47.78 112 ARG A N 1
ATOM 908 C CA . ARG A 1 112 ? -3.957 -21.297 1.379 1.00 47.78 112 ARG A CA 1
ATOM 909 C C . ARG A 1 112 ? -3.970 -21.592 2.883 1.00 47.78 112 ARG A C 1
ATOM 911 O O . ARG A 1 112 ? -3.560 -22.686 3.269 1.00 47.78 112 ARG A O 1
ATOM 918 N N . SER A 1 113 ? -4.487 -20.693 3.721 1.00 41.50 113 SER A N 1
ATOM 919 C CA . SER A 1 113 ? -4.417 -20.818 5.182 1.00 41.50 113 SER A CA 1
ATOM 920 C C . SER A 1 113 ? -5.749 -20.449 5.849 1.00 41.50 113 SER A C 1
ATOM 922 O O . SER A 1 113 ? -5.870 -19.406 6.470 1.00 41.50 113 SER A O 1
ATOM 924 N N . HIS A 1 114 ? -6.725 -21.360 5.774 1.00 39.41 114 HIS A N 1
ATOM 925 C CA . HIS A 1 114 ? -7.956 -21.407 6.586 1.00 39.41 114 HIS A CA 1
ATOM 926 C C . HIS A 1 114 ? -8.965 -20.242 6.448 1.00 39.41 114 HIS A C 1
ATOM 928 O O . HIS A 1 114 ? -8.784 -19.153 6.976 1.00 39.41 114 HIS A O 1
ATOM 934 N N . SER A 1 115 ? -10.116 -20.573 5.848 1.00 43.69 115 SER A N 1
ATOM 935 C CA . SER A 1 115 ? -11.460 -20.009 6.069 1.00 43.69 115 SER A CA 1
ATOM 936 C C . SER A 1 115 ? -11.558 -18.529 6.469 1.00 43.69 115 SER A C 1
ATOM 938 O O . SER A 1 115 ? -12.106 -18.206 7.525 1.00 43.69 115 SER A O 1
ATOM 940 N N . ILE A 1 116 ? -11.137 -17.616 5.592 1.00 49.12 116 ILE A N 1
ATOM 941 C CA . ILE A 1 116 ? -11.699 -16.261 5.589 1.00 49.12 116 ILE A CA 1
ATOM 942 C C . ILE A 1 116 ? -13.031 -16.339 4.842 1.00 49.12 116 ILE A C 1
ATOM 944 O O . ILE A 1 116 ? -13.113 -16.297 3.618 1.00 49.12 116 ILE A O 1
ATOM 948 N N . LEU A 1 117 ? -14.088 -16.584 5.618 1.00 40.78 117 LEU A N 1
ATOM 949 C CA . LEU A 1 117 ? -15.468 -16.511 5.160 1.00 40.78 117 LEU A CA 1
ATOM 950 C C . LEU A 1 117 ? -15.752 -15.077 4.693 1.00 40.78 117 LEU A C 1
ATOM 952 O O . LEU A 1 117 ? -15.874 -14.160 5.496 1.00 40.78 117 LEU A O 1
ATOM 956 N N . TRP A 1 118 ? -15.798 -14.930 3.373 1.00 39.03 118 TRP A N 1
ATOM 957 C CA . TRP A 1 118 ? -16.475 -13.926 2.556 1.00 39.03 118 TRP A CA 1
ATOM 958 C C . TRP A 1 118 ? -17.397 -12.931 3.296 1.00 39.03 118 TRP A C 1
ATOM 960 O O . TRP A 1 118 ? -18.615 -13.063 3.267 1.00 39.03 118 TRP A O 1
ATOM 970 N N . GLU A 1 119 ? -16.829 -11.856 3.842 1.00 42.72 119 GLU A N 1
ATOM 971 C CA . GLU A 1 119 ? -17.520 -10.564 4.023 1.00 42.72 119 GLU A CA 1
ATOM 972 C C . GLU A 1 119 ? -17.027 -9.548 2.967 1.00 42.72 119 GLU A C 1
ATOM 974 O O . GLU A 1 119 ? -16.848 -8.367 3.235 1.00 42.72 119 GLU A O 1
ATOM 979 N N . ILE A 1 120 ? -16.807 -9.990 1.720 1.00 43.97 120 ILE A N 1
ATOM 980 C CA . ILE A 1 120 ? -16.644 -9.063 0.576 1.00 43.97 120 ILE A CA 1
ATOM 981 C C . ILE A 1 120 ? -18.002 -8.422 0.209 1.00 43.97 120 ILE A C 1
ATOM 983 O O . ILE A 1 120 ? -18.071 -7.383 -0.444 1.00 43.97 120 ILE A O 1
ATOM 987 N N . ALA A 1 121 ? -19.108 -8.979 0.702 1.00 42.28 121 ALA A N 1
ATOM 988 C CA . ALA A 1 121 ? -20.441 -8.424 0.537 1.00 42.28 121 ALA A CA 1
ATOM 989 C C . ALA A 1 121 ? -20.844 -7.577 1.753 1.00 42.28 121 ALA A C 1
ATOM 991 O O . ALA A 1 121 ? -21.515 -8.110 2.620 1.00 42.28 121 ALA A O 1
ATOM 992 N N . PHE A 1 122 ? -20.478 -6.287 1.827 1.00 39.47 122 PHE A N 1
ATOM 993 C CA . PHE A 1 122 ? -21.317 -5.279 2.524 1.00 39.47 122 PHE A CA 1
ATOM 994 C C . PHE A 1 122 ? -20.979 -3.790 2.275 1.00 39.47 122 PHE A C 1
ATOM 996 O O . PHE A 1 122 ? -21.642 -2.933 2.851 1.00 39.47 122 PHE A O 1
ATOM 1003 N N . ASN A 1 123 ? -20.041 -3.417 1.393 1.00 45.97 123 ASN A N 1
ATOM 1004 C CA . ASN A 1 123 ? -19.759 -1.985 1.158 1.00 45.97 123 ASN A CA 1
ATOM 1005 C C . ASN A 1 123 ? -20.613 -1.316 0.067 1.00 45.97 123 ASN A C 1
ATOM 1007 O O . ASN A 1 123 ? -20.749 -0.096 0.077 1.00 45.97 123 ASN A O 1
ATOM 1011 N N . LEU A 1 124 ? -21.306 -2.076 -0.791 1.00 46.59 124 LEU A N 1
ATOM 1012 C CA . LEU A 1 124 ? -22.237 -1.474 -1.759 1.00 46.59 124 LEU A CA 1
ATOM 1013 C C . LEU A 1 124 ? -23.484 -0.874 -1.077 1.00 46.59 124 LEU A C 1
ATOM 1015 O O . LEU A 1 124 ? -24.022 0.134 -1.524 1.00 46.59 124 LEU A O 1
ATOM 1019 N N . TRP A 1 125 ? -23.943 -1.464 0.034 1.00 40.53 125 TRP A N 1
ATOM 1020 C CA . TRP A 1 125 ? -25.132 -0.980 0.749 1.00 40.53 125 TRP A CA 1
ATOM 1021 C C . TRP A 1 125 ? -24.830 0.233 1.634 1.00 40.53 125 TRP A C 1
ATOM 1023 O O . TRP A 1 125 ? -25.672 1.119 1.768 1.00 40.53 125 TRP A O 1
ATOM 1033 N N . ILE A 1 126 ? -23.615 0.312 2.189 1.00 52.00 126 ILE A N 1
ATOM 1034 C CA . ILE A 1 126 ? -23.134 1.482 2.935 1.00 52.00 126 ILE A CA 1
ATOM 1035 C C . ILE A 1 126 ? -23.035 2.691 2.003 1.00 52.00 126 ILE A C 1
ATOM 1037 O O . ILE A 1 126 ? -23.564 3.742 2.348 1.00 52.00 126 ILE A O 1
ATOM 1041 N N . LEU A 1 127 ? -22.490 2.534 0.794 1.00 47.19 127 LEU A N 1
ATOM 1042 C CA . LEU A 1 127 ? -22.454 3.605 -0.209 1.00 47.19 127 LEU A CA 1
ATOM 1043 C C . LEU A 1 127 ? -23.862 4.080 -0.610 1.00 47.19 127 LEU A C 1
ATOM 1045 O O . LEU A 1 127 ? -24.135 5.281 -0.599 1.00 47.19 127 LEU A O 1
ATOM 1049 N N . ILE A 1 128 ? -24.809 3.160 -0.837 1.00 53.84 128 ILE A N 1
ATOM 1050 C CA . ILE A 1 128 ? -26.220 3.510 -1.096 1.00 53.84 128 ILE A CA 1
ATOM 1051 C C . ILE A 1 128 ? -26.840 4.252 0.102 1.00 53.84 128 ILE A C 1
ATOM 1053 O O . ILE A 1 128 ? -27.515 5.270 -0.077 1.00 53.84 128 ILE A O 1
ATOM 1057 N N . ALA A 1 129 ? -26.597 3.784 1.327 1.00 45.97 129 ALA A N 1
ATOM 1058 C CA . ALA A 1 129 ? -27.119 4.400 2.545 1.00 45.97 129 ALA A CA 1
ATOM 1059 C C . ALA A 1 129 ? -26.501 5.783 2.822 1.00 45.97 129 ALA A C 1
ATOM 1061 O O . ALA A 1 129 ? -27.190 6.684 3.303 1.00 45.97 129 ALA A O 1
ATOM 1062 N N . TRP A 1 130 ? -25.224 5.982 2.499 1.00 51.78 130 TRP A N 1
ATOM 1063 C CA . TRP A 1 130 ? -24.519 7.254 2.672 1.00 51.78 130 TRP A CA 1
ATOM 1064 C C . TRP A 1 130 ? -24.907 8.265 1.590 1.00 51.78 130 TRP A C 1
ATOM 1066 O O . TRP A 1 130 ? -25.050 9.454 1.887 1.00 51.78 130 TRP A O 1
ATOM 1076 N N . ARG A 1 131 ? -25.219 7.789 0.377 1.00 51.38 131 ARG A N 1
ATOM 1077 C CA . ARG A 1 131 ? -25.801 8.592 -0.707 1.00 51.38 131 ARG A CA 1
ATOM 1078 C C . ARG A 1 131 ? -27.217 9.069 -0.382 1.00 51.38 131 ARG A C 1
ATOM 1080 O O . ARG A 1 131 ? -27.532 10.229 -0.624 1.00 51.38 131 ARG A O 1
ATOM 1087 N N . GLN A 1 132 ? -28.048 8.225 0.238 1.00 50.34 132 GLN A N 1
ATOM 1088 C CA . GLN A 1 132 ? -29.374 8.635 0.732 1.00 50.34 132 GLN A CA 1
ATOM 1089 C C . GLN A 1 132 ? -29.299 9.649 1.884 1.00 50.34 132 GLN A C 1
ATOM 1091 O O . GLN A 1 132 ? -30.240 10.413 2.087 1.00 50.34 132 GLN A O 1
ATOM 1096 N N . LYS A 1 133 ? -28.185 9.678 2.626 1.00 53.56 133 LYS A N 1
ATOM 1097 C CA . LYS A 1 133 ? -27.956 10.606 3.745 1.00 53.56 133 LYS A CA 1
ATOM 1098 C C . LYS A 1 133 ? -27.161 11.863 3.374 1.00 53.56 133 LYS A C 1
ATOM 1100 O O . LYS A 1 133 ? -26.949 12.700 4.245 1.00 53.56 133 LYS A O 1
ATOM 1105 N N . GLY A 1 134 ? -26.740 12.017 2.115 1.00 39.53 134 GLY A N 1
ATOM 1106 C CA . GLY A 1 134 ? -26.053 13.221 1.629 1.00 39.53 134 GLY A CA 1
ATOM 1107 C C . GLY A 1 134 ? -24.666 13.464 2.236 1.00 39.53 134 GLY A C 1
ATOM 1108 O O . GLY A 1 134 ? -24.192 14.595 2.224 1.00 39.53 134 GLY A O 1
ATOM 1109 N N . LEU A 1 135 ? -24.022 12.425 2.776 1.00 47.69 135 LEU A N 1
ATOM 1110 C CA . LEU A 1 135 ? -22.724 12.527 3.462 1.00 47.69 135 LEU A CA 1
ATOM 1111 C C . LEU A 1 135 ? -21.518 12.414 2.513 1.00 47.69 135 LEU A C 1
ATOM 1113 O O . LEU A 1 135 ? -20.385 12.568 2.954 1.00 47.69 135 LEU A O 1
ATOM 1117 N N . ILE A 1 136 ? -21.756 12.168 1.220 1.00 44.22 136 ILE A N 1
ATOM 1118 C CA . ILE A 1 136 ? -20.728 12.099 0.175 1.00 44.22 136 ILE A CA 1
ATOM 1119 C C . ILE A 1 136 ? -21.116 13.101 -0.928 1.00 44.22 136 ILE A C 1
ATOM 1121 O O . ILE A 1 136 ? -22.193 12.953 -1.519 1.00 44.22 136 ILE A O 1
ATOM 1125 N N . PRO A 1 137 ? -20.304 14.140 -1.204 1.00 38.66 137 PRO A N 1
ATOM 1126 C CA . PRO A 1 137 ? -20.600 15.087 -2.267 1.00 38.66 137 PRO A CA 1
ATOM 1127 C C . PRO A 1 137 ? -20.444 14.428 -3.640 1.00 38.66 137 PRO A C 1
ATOM 1129 O O . PRO A 1 137 ? -19.425 13.822 -3.951 1.00 38.66 137 PRO A O 1
ATOM 1132 N N . CYS A 1 138 ? -21.465 14.584 -4.483 1.00 42.94 138 CYS A N 1
ATOM 1133 C CA . CYS A 1 138 ? -21.426 14.185 -5.885 1.00 42.94 138 CYS A CA 1
ATOM 1134 C C . CYS A 1 138 ? -20.557 15.195 -6.647 1.00 42.94 138 CYS A C 1
ATOM 1136 O O . CYS A 1 138 ? -21.056 16.246 -7.062 1.00 42.94 138 CYS A O 1
ATOM 1138 N N . THR A 1 139 ? -19.266 14.922 -6.821 1.00 42.16 139 THR A N 1
ATOM 1139 C CA . THR A 1 139 ? -18.449 15.705 -7.750 1.00 42.16 139 THR A CA 1
ATOM 1140 C C . THR A 1 139 ? -18.906 15.370 -9.164 1.00 42.16 139 THR A C 1
ATOM 1142 O O . THR A 1 139 ? -18.687 14.276 -9.672 1.00 42.16 139 THR A O 1
ATOM 1145 N N . LYS A 1 140 ? -19.629 16.304 -9.787 1.00 40.78 140 LYS A N 1
ATOM 1146 C CA 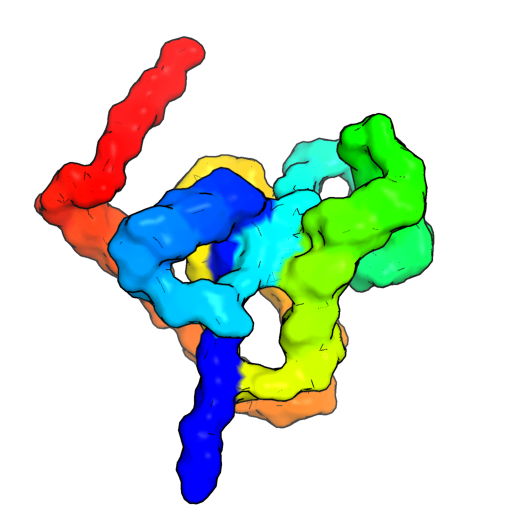. LYS A 1 140 ? -19.840 16.277 -11.232 1.00 40.78 140 LYS A CA 1
ATOM 1147 C C . LYS A 1 140 ? -18.495 16.606 -11.868 1.00 40.78 140 LYS A C 1
ATOM 1149 O O . LYS A 1 140 ? -18.032 17.735 -11.732 1.00 40.78 140 LYS A O 1
ATOM 1154 N N . GLU A 1 141 ? -17.874 15.613 -12.488 1.00 38.66 141 GLU A N 1
ATOM 1155 C CA . GLU A 1 141 ? -16.727 15.818 -13.369 1.00 38.66 141 GLU A CA 1
ATOM 1156 C C . GLU A 1 141 ? -17.122 16.791 -14.492 1.00 38.66 141 GLU A C 1
ATOM 1158 O O . GLU A 1 141 ? -18.201 16.674 -15.083 1.00 38.66 141 GLU A O 1
ATOM 1163 N N . SER A 1 142 ? -16.265 17.789 -14.711 1.00 35.59 142 SER A N 1
ATOM 1164 C CA . SER A 1 142 ? -16.292 18.743 -15.823 1.00 35.59 142 SER A CA 1
ATOM 1165 C C . SER A 1 142 ? -15.239 18.377 -16.850 1.00 35.59 142 SER A C 1
ATOM 1167 O O . SER A 1 142 ? -14.107 18.109 -16.385 1.00 35.59 142 SER A O 1
#